Protein AF-A0A2V9MJT2-F1 (afdb_monomer_lite)

Structure (mmCIF, N/CA/C/O backbone):
data_AF-A0A2V9MJT2-F1
#
_entry.id   AF-A0A2V9MJT2-F1
#
loop_
_atom_site.group_PDB
_atom_site.id
_atom_site.type_symbol
_atom_site.label_atom_id
_atom_site.label_alt_id
_atom_site.label_comp_id
_atom_site.label_asym_id
_atom_site.label_entity_id
_atom_site.label_seq_id
_atom_site.pdbx_PDB_ins_code
_atom_site.Cartn_x
_atom_site.Cartn_y
_atom_site.Cartn_z
_atom_site.occupancy
_atom_site.B_iso_or_equiv
_atom_site.auth_seq_id
_atom_site.auth_comp_id
_atom_site.auth_asym_id
_atom_site.auth_atom_id
_atom_site.pdbx_PDB_model_num
ATOM 1 N N . MET A 1 1 ? 4.351 4.293 -9.466 1.00 90.38 1 MET A N 1
ATOM 2 C CA . MET A 1 1 ? 4.173 3.261 -8.418 1.00 90.38 1 MET A CA 1
ATOM 3 C C . MET A 1 1 ? 5.339 3.162 -7.424 1.00 90.38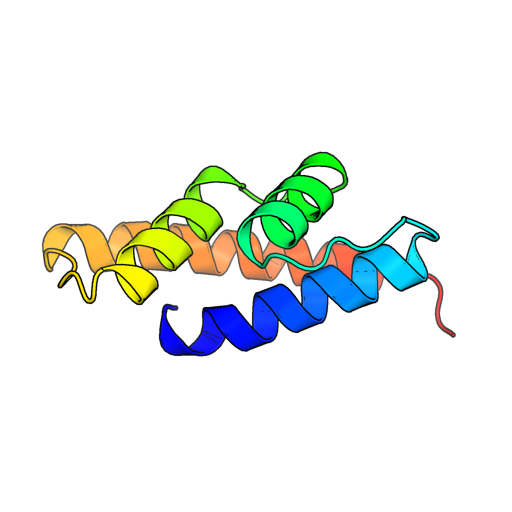 1 MET A C 1
ATOM 5 O O . MET A 1 1 ? 5.105 3.367 -6.243 1.00 90.38 1 MET A O 1
ATOM 9 N N . LEU A 1 2 ? 6.598 2.908 -7.821 1.00 92.62 2 LEU A N 1
ATOM 10 C CA . LEU A 1 2 ? 7.682 2.696 -6.830 1.00 92.62 2 LEU A CA 1
ATOM 11 C C . LEU A 1 2 ? 8.014 3.935 -5.974 1.00 92.62 2 LEU A C 1
ATOM 13 O O . LEU A 1 2 ? 8.174 3.828 -4.757 1.00 92.62 2 LEU A O 1
ATOM 17 N N . ARG A 1 3 ? 8.081 5.126 -6.588 1.00 91.69 3 ARG A N 1
ATOM 18 C CA . ARG A 1 3 ? 8.361 6.387 -5.868 1.00 91.69 3 ARG A CA 1
ATOM 19 C C . ARG A 1 3 ? 7.254 6.760 -4.880 1.00 91.69 3 ARG A C 1
ATOM 21 O O . ARG A 1 3 ? 7.542 7.271 -3.804 1.00 91.69 3 ARG A O 1
ATOM 28 N N . SER A 1 4 ? 6.004 6.465 -5.226 1.00 93.62 4 SER A N 1
ATOM 29 C CA . SER A 1 4 ? 4.838 6.775 -4.400 1.00 93.62 4 SER A CA 1
ATOM 30 C C . SER A 1 4 ? 4.655 5.807 -3.229 1.00 93.62 4 SER A C 1
ATOM 32 O O . SER A 1 4 ? 3.990 6.167 -2.264 1.00 93.62 4 SER A O 1
ATOM 34 N N . LEU A 1 5 ? 5.290 4.626 -3.241 1.00 94.88 5 LEU A N 1
ATOM 35 C CA . LEU A 1 5 ? 5.129 3.601 -2.202 1.00 94.88 5 LEU A CA 1
ATOM 36 C C . LEU A 1 5 ? 5.341 4.128 -0.774 1.00 94.88 5 LEU A C 1
ATOM 38 O O . LEU A 1 5 ? 4.614 3.746 0.133 1.00 94.88 5 LEU A O 1
ATOM 42 N N . SER A 1 6 ? 6.309 5.022 -0.553 1.00 93.69 6 SER A N 1
ATOM 43 C CA . SER A 1 6 ? 6.546 5.581 0.788 1.00 93.69 6 SER A CA 1
ATOM 44 C C . SER A 1 6 ? 5.379 6.431 1.278 1.00 93.69 6 SER A C 1
ATOM 46 O O . SER A 1 6 ? 5.068 6.376 2.461 1.00 93.69 6 SER A O 1
ATOM 48 N N . ALA A 1 7 ? 4.717 7.168 0.383 1.00 95.19 7 ALA A N 1
ATOM 49 C CA . ALA A 1 7 ? 3.526 7.932 0.736 1.00 95.19 7 ALA A CA 1
ATOM 50 C C . ALA A 1 7 ? 2.365 6.999 1.111 1.00 95.19 7 ALA A C 1
ATOM 52 O O . ALA A 1 7 ? 1.698 7.240 2.112 1.00 95.19 7 ALA A O 1
ATOM 53 N N . PHE A 1 8 ? 2.183 5.890 0.384 1.00 95.69 8 PHE A N 1
ATOM 54 C CA . PHE A 1 8 ? 1.172 4.882 0.727 1.00 95.69 8 PHE A CA 1
ATOM 55 C C . PHE A 1 8 ? 1.442 4.210 2.069 1.00 95.69 8 PHE A C 1
ATOM 57 O O . PHE A 1 8 ? 0.527 4.100 2.871 1.00 95.69 8 PHE A O 1
ATOM 64 N N . VAL A 1 9 ? 2.686 3.829 2.367 1.00 96.81 9 VAL A N 1
ATOM 65 C CA . VAL A 1 9 ? 3.018 3.247 3.680 1.00 96.81 9 VAL A CA 1
ATOM 66 C C . VAL A 1 9 ? 2.737 4.241 4.810 1.00 96.81 9 VAL A C 1
ATOM 68 O O . VAL A 1 9 ? 2.190 3.856 5.842 1.00 96.81 9 VAL A O 1
ATOM 71 N N . THR A 1 10 ? 3.052 5.525 4.615 1.00 96.56 10 THR A N 1
ATOM 72 C CA . THR A 1 10 ? 2.673 6.577 5.567 1.00 96.56 10 THR A CA 1
ATOM 73 C C . THR A 1 10 ? 1.157 6.661 5.724 1.00 96.56 10 THR A C 1
ATOM 75 O O . THR A 1 10 ? 0.671 6.718 6.850 1.00 96.56 10 THR A O 1
ATOM 78 N N . LEU A 1 11 ? 0.399 6.632 4.629 1.00 95.69 11 LEU A N 1
ATOM 79 C CA . LEU A 1 11 ? -1.062 6.669 4.663 1.00 95.69 11 LEU A CA 1
ATOM 80 C C . LEU A 1 11 ? -1.645 5.451 5.399 1.00 95.69 11 LEU A C 1
ATOM 82 O O . LEU A 1 11 ? -2.441 5.627 6.314 1.00 95.69 11 LEU A O 1
ATOM 86 N N . PHE A 1 12 ? -1.186 4.238 5.087 1.00 97.00 12 PHE A N 1
ATOM 87 C CA . PHE A 1 12 ? -1.586 2.998 5.765 1.00 97.00 12 PHE A CA 1
ATOM 88 C C . PHE A 1 12 ? -1.355 3.079 7.269 1.00 97.00 12 PHE A C 1
ATOM 90 O O . PHE A 1 12 ? -2.231 2.733 8.056 1.00 97.00 12 PHE A O 1
ATOM 97 N N . ARG A 1 13 ? -0.195 3.605 7.673 1.00 97.00 13 ARG A N 1
ATOM 98 C CA . ARG A 1 13 ? 0.133 3.855 9.074 1.00 97.00 13 ARG A CA 1
ATOM 99 C C . ARG A 1 13 ? -0.894 4.767 9.750 1.00 97.00 13 ARG A C 1
ATOM 101 O O . ARG A 1 13 ? -1.347 4.431 10.837 1.00 97.00 13 ARG A O 1
ATOM 108 N N . HIS A 1 14 ? -1.263 5.889 9.136 1.00 94.94 14 HIS A N 1
ATOM 109 C CA . HIS A 1 14 ? -2.235 6.812 9.732 1.00 94.94 14 HIS A CA 1
ATOM 110 C C . HIS A 1 14 ? -3.653 6.237 9.739 1.00 94.94 14 HIS A C 1
ATOM 112 O O . HIS A 1 14 ? -4.364 6.412 10.721 1.00 94.94 14 HIS A O 1
ATOM 118 N N . ILE A 1 15 ? -4.046 5.491 8.703 1.00 94.38 15 ILE A N 1
ATOM 119 C CA . ILE A 1 15 ? -5.341 4.802 8.688 1.00 94.38 15 ILE A CA 1
ATOM 120 C C . ILE A 1 15 ? -5.414 3.773 9.822 1.00 94.38 15 ILE A C 1
ATOM 122 O O . ILE A 1 15 ? -6.407 3.739 10.539 1.00 94.38 15 ILE A O 1
ATOM 126 N N . LEU A 1 16 ? -4.350 2.997 10.056 1.00 94.94 16 LEU A N 1
ATOM 127 C CA . LEU A 1 16 ? -4.288 2.082 11.199 1.00 94.94 16 LEU A CA 1
ATOM 128 C C . LEU A 1 16 ? -4.456 2.821 12.537 1.00 94.94 16 LEU A C 1
ATOM 130 O O . LEU A 1 16 ? -5.202 2.347 13.389 1.00 94.94 16 LEU A O 1
ATOM 134 N N . MET A 1 17 ? -3.842 4.001 12.708 1.00 94.00 17 MET A N 1
ATOM 135 C CA . MET A 1 17 ? -4.059 4.818 13.915 1.00 94.00 17 MET A CA 1
ATOM 136 C C . MET A 1 17 ? -5.523 5.237 14.069 1.00 94.00 17 MET A C 1
ATOM 138 O O . MET A 1 17 ? -6.069 5.133 15.163 1.00 94.00 17 MET A O 1
ATOM 142 N N . LEU A 1 18 ? -6.164 5.683 12.985 1.00 92.12 18 LEU A N 1
ATOM 143 C CA . LEU A 1 18 ? -7.576 6.083 12.999 1.00 92.12 18 LEU A CA 1
ATOM 144 C C . LEU A 1 18 ? -8.514 4.907 13.296 1.00 92.12 18 LEU A C 1
ATOM 146 O O . LEU A 1 18 ? -9.549 5.090 13.927 1.00 92.12 18 LEU A O 1
ATOM 150 N N . MET A 1 19 ? -8.135 3.695 12.891 1.00 90.38 19 MET A N 1
ATOM 151 C CA . MET A 1 19 ? -8.850 2.461 13.225 1.00 90.38 19 MET A CA 1
ATOM 152 C C . MET A 1 19 ? -8.587 1.977 14.664 1.00 90.38 19 MET A C 1
ATOM 154 O O . MET A 1 19 ? -9.117 0.939 15.055 1.00 90.38 19 MET A O 1
ATOM 158 N N . GLY A 1 20 ? -7.773 2.690 15.453 1.00 91.81 20 GLY A N 1
ATOM 159 C CA . GLY A 1 20 ? -7.404 2.300 16.818 1.00 91.81 20 GLY A CA 1
ATOM 160 C C . GLY A 1 20 ? -6.439 1.111 16.892 1.00 91.81 20 GLY A C 1
ATOM 161 O O . GLY A 1 20 ? -6.315 0.480 17.940 1.00 91.81 20 GLY A O 1
ATOM 162 N N . GLU A 1 21 ? -5.763 0.775 15.791 1.00 93.31 21 GLU A N 1
ATOM 163 C CA . GLU A 1 21 ? -4.833 -0.352 15.722 1.00 93.31 21 GLU A CA 1
ATOM 164 C C . GLU A 1 21 ? -3.436 0.030 16.228 1.00 93.31 21 GLU A C 1
ATOM 166 O O . GLU A 1 21 ? -2.965 1.163 16.085 1.00 93.31 21 GLU A O 1
ATOM 171 N N . SER A 1 22 ? -2.715 -0.963 16.754 1.00 91.50 22 SER A N 1
ATOM 172 C CA . SER A 1 22 ? -1.285 -0.810 17.005 1.00 91.50 22 SER A CA 1
ATOM 173 C C . SER A 1 22 ? 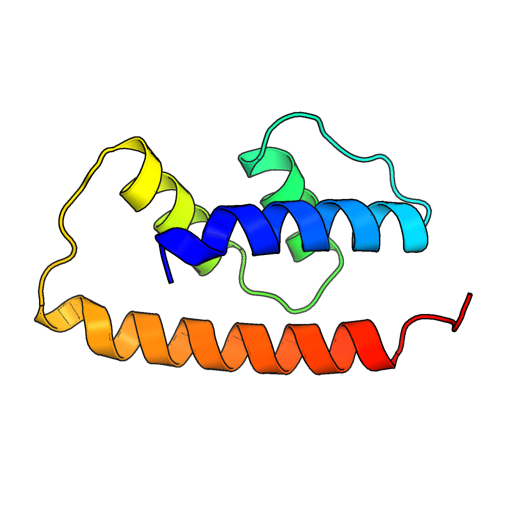-0.527 -0.714 15.682 1.00 91.50 22 SER A C 1
ATOM 175 O O . SER A 1 22 ? -0.703 -1.528 14.773 1.00 91.50 22 SER A O 1
ATOM 177 N N . VAL A 1 23 ? 0.335 0.297 15.569 1.00 94.25 23 VAL A N 1
ATOM 178 C CA . VAL A 1 23 ? 1.072 0.568 14.334 1.00 94.25 23 VAL A CA 1
ATOM 179 C C . VAL A 1 23 ? 2.493 0.010 14.424 1.00 94.25 23 VAL A C 1
ATOM 181 O O . VAL A 1 23 ? 3.281 0.497 15.240 1.00 94.25 23 VAL A O 1
ATOM 184 N N . PRO A 1 24 ? 2.866 -0.944 13.553 1.00 95.06 24 PRO A N 1
ATOM 185 C CA . PRO A 1 24 ? 4.232 -1.445 13.479 1.00 95.06 24 PRO A CA 1
ATOM 186 C C . PRO A 1 24 ? 5.252 -0.370 13.069 1.00 95.06 24 PRO A C 1
ATOM 188 O O . PRO A 1 24 ? 4.914 0.684 12.521 1.00 95.06 24 PRO A O 1
ATOM 191 N N . VAL A 1 25 ? 6.533 -0.656 13.305 1.00 93.06 25 VAL A N 1
ATOM 192 C CA . VAL A 1 25 ? 7.648 0.227 12.917 1.00 93.06 25 VAL A CA 1
ATOM 193 C C . VAL A 1 25 ? 8.111 -0.062 11.485 1.00 93.06 25 VAL A C 1
ATOM 195 O O . VAL A 1 25 ? 8.391 0.865 10.724 1.00 93.06 25 VAL A O 1
ATOM 198 N N . LE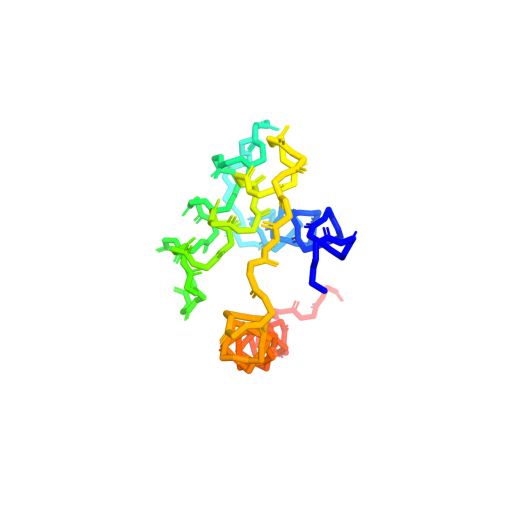U A 1 26 ? 8.186 -1.340 11.101 1.00 96.69 26 LEU A N 1
ATOM 199 C CA . LEU A 1 26 ? 8.717 -1.747 9.801 1.00 96.69 26 LEU A CA 1
ATOM 200 C C . LEU A 1 26 ? 7.687 -1.543 8.685 1.00 96.69 26 LEU A C 1
ATOM 202 O O . LEU A 1 26 ? 6.505 -1.840 8.839 1.00 96.69 26 LEU A O 1
ATOM 206 N N . LYS A 1 27 ? 8.150 -1.081 7.514 1.00 96.38 27 LYS A N 1
ATOM 207 C CA . LYS A 1 27 ? 7.284 -0.818 6.347 1.00 96.38 27 LYS A CA 1
ATOM 208 C C . LYS A 1 27 ? 6.521 -2.060 5.895 1.00 96.38 27 LYS A C 1
ATOM 210 O O . LYS A 1 27 ? 5.339 -1.960 5.583 1.00 96.38 27 LYS A O 1
ATOM 215 N N . ARG A 1 28 ? 7.203 -3.209 5.865 1.00 97.44 28 ARG A N 1
ATOM 216 C CA . ARG A 1 28 ? 6.606 -4.510 5.544 1.00 97.44 28 ARG A CA 1
ATOM 217 C C . ARG A 1 28 ? 5.444 -4.811 6.488 1.00 97.44 28 ARG A C 1
ATOM 219 O O . ARG A 1 28 ? 4.336 -5.032 6.018 1.00 97.44 28 ARG A O 1
ATOM 226 N N . ASP A 1 29 ? 5.676 -4.710 7.790 1.00 97.94 29 ASP A N 1
ATOM 227 C CA . ASP A 1 29 ? 4.669 -5.015 8.807 1.00 97.94 29 ASP A CA 1
ATOM 228 C C . ASP A 1 29 ? 3.480 -4.047 8.749 1.00 97.94 29 ASP A C 1
ATOM 230 O O . ASP A 1 29 ? 2.339 -4.466 8.927 1.00 97.94 29 ASP A O 1
ATOM 234 N N . ILE A 1 30 ? 3.719 -2.762 8.453 1.00 98.19 30 ILE A N 1
ATOM 235 C CA . ILE A 1 30 ? 2.648 -1.778 8.223 1.00 98.19 30 ILE A CA 1
ATOM 236 C C . ILE A 1 30 ? 1.778 -2.204 7.033 1.00 98.19 30 ILE A C 1
ATOM 238 O O . ILE A 1 30 ? 0.554 -2.182 7.147 1.00 98.19 30 ILE A O 1
ATOM 242 N N . ILE A 1 31 ? 2.391 -2.606 5.910 1.00 97.94 31 ILE A N 1
ATOM 243 C CA . ILE A 1 31 ? 1.662 -3.076 4.720 1.00 97.94 31 ILE A CA 1
ATOM 244 C C . ILE A 1 31 ? 0.811 -4.295 5.074 1.00 97.94 31 ILE A C 1
ATOM 246 O O . ILE A 1 31 ? -0.386 -4.284 4.811 1.00 97.94 31 ILE A O 1
ATOM 250 N N . GLN A 1 32 ? 1.400 -5.309 5.708 1.00 97.62 32 GLN A N 1
ATOM 251 C CA . GLN A 1 32 ? 0.692 -6.543 6.060 1.00 97.62 32 GLN A CA 1
ATOM 252 C C . GLN A 1 32 ? -0.454 -6.279 7.037 1.00 97.62 32 GLN A C 1
ATOM 254 O O . GLN A 1 32 ? -1.581 -6.717 6.819 1.00 97.62 32 GLN A O 1
ATOM 259 N N . ARG A 1 33 ? -0.200 -5.491 8.090 1.00 97.50 33 ARG A N 1
ATOM 260 C CA . ARG A 1 33 ? -1.225 -5.131 9.075 1.00 97.50 33 ARG A CA 1
ATOM 261 C C . ARG A 1 33 ? -2.384 -4.375 8.430 1.00 97.50 33 ARG A C 1
ATOM 263 O O . ARG A 1 33 ? -3.535 -4.670 8.733 1.00 97.50 33 ARG A O 1
ATOM 270 N N . PHE A 1 34 ? -2.088 -3.419 7.552 1.00 96.94 34 PHE A N 1
ATOM 271 C CA . PHE A 1 34 ? -3.109 -2.654 6.844 1.00 96.94 34 PHE A CA 1
ATOM 272 C C . PHE A 1 34 ? -3.913 -3.519 5.865 1.00 96.94 34 PHE A C 1
ATOM 274 O O . PHE A 1 34 ? -5.142 -3.453 5.852 1.00 96.94 34 PHE A O 1
ATOM 281 N N . CYS A 1 35 ? -3.249 -4.363 5.073 1.00 96.12 35 CYS A N 1
ATOM 282 C CA . CYS A 1 35 ? -3.922 -5.231 4.104 1.00 96.12 35 CYS A CA 1
ATOM 283 C C . CYS A 1 35 ? -4.807 -6.276 4.800 1.00 96.12 35 CYS A C 1
ATOM 285 O O . CYS A 1 35 ? -5.924 -6.508 4.360 1.00 96.12 35 CYS A O 1
ATOM 287 N N . ALA A 1 36 ? -4.391 -6.808 5.956 1.00 95.38 36 ALA A N 1
ATOM 288 C CA . ALA A 1 36 ? -5.205 -7.727 6.760 1.00 95.38 36 ALA A CA 1
ATOM 289 C C . ALA A 1 36 ? -6.514 -7.110 7.298 1.00 95.38 36 ALA A C 1
ATOM 291 O O . ALA A 1 36 ? -7.424 -7.834 7.700 1.00 95.38 36 ALA A O 1
ATOM 292 N N . LYS A 1 37 ? -6.608 -5.776 7.343 1.00 92.69 37 LYS A N 1
ATOM 293 C CA . LYS A 1 37 ? -7.763 -5.020 7.856 1.00 92.69 37 LYS A CA 1
ATOM 294 C C . LYS A 1 37 ? -8.537 -4.292 6.759 1.00 92.69 37 LYS A C 1
ATOM 296 O O . LYS A 1 37 ? -9.543 -3.648 7.044 1.00 92.69 37 LYS A O 1
ATOM 301 N N . SER A 1 38 ? -8.078 -4.383 5.516 1.00 90.88 38 SER A N 1
ATOM 302 C CA . SER A 1 38 ? -8.664 -3.707 4.363 1.00 90.88 38 SER A CA 1
ATOM 303 C C . SER A 1 38 ? -8.908 -4.696 3.222 1.00 90.88 38 SER A C 1
ATOM 305 O O . SER A 1 38 ? -8.719 -5.900 3.362 1.00 90.88 38 SER A O 1
ATOM 307 N N . ARG A 1 39 ? -9.381 -4.195 2.078 1.00 89.50 39 ARG A N 1
ATOM 308 C CA . ARG A 1 39 ? -9.543 -4.986 0.843 1.00 89.50 39 ARG A CA 1
ATOM 309 C C . ARG A 1 39 ? -8.397 -4.764 -0.146 1.00 89.50 39 ARG A C 1
ATOM 311 O O . ARG A 1 39 ? -8.554 -5.049 -1.334 1.00 89.50 39 ARG A O 1
ATOM 318 N N . VAL A 1 40 ? -7.297 -4.194 0.342 1.00 94.25 40 VAL A N 1
ATOM 319 C CA . VAL A 1 40 ? -6.139 -3.834 -0.468 1.00 94.25 40 VAL A CA 1
ATOM 320 C C . VAL A 1 40 ? -5.204 -5.035 -0.620 1.00 94.25 40 VAL A C 1
ATOM 322 O O . VAL A 1 40 ? -4.981 -5.786 0.327 1.00 94.25 40 VAL A O 1
ATOM 325 N N . ASP A 1 41 ? -4.668 -5.227 -1.821 1.00 95.19 41 ASP A N 1
ATOM 326 C CA . ASP A 1 41 ? -3.833 -6.378 -2.178 1.00 95.19 41 ASP A CA 1
ATOM 327 C C . ASP A 1 41 ? -2.415 -6.304 -1.579 1.00 95.19 41 ASP A C 1
ATOM 329 O O . ASP A 1 41 ? -1.533 -5.602 -2.084 1.00 95.19 41 ASP A O 1
ATOM 333 N N . GLU A 1 42 ? -2.161 -7.107 -0.542 1.00 96.75 42 GLU A N 1
ATOM 334 C CA . GLU A 1 42 ? -0.847 -7.235 0.101 1.00 96.75 42 GLU A CA 1
ATOM 335 C C . GLU A 1 42 ? 0.260 -7.610 -0.892 1.00 96.75 42 GLU A C 1
ATOM 337 O O . GLU A 1 42 ? 1.354 -7.033 -0.868 1.00 96.75 42 GLU A O 1
ATOM 342 N N . SER A 1 43 ? -0.017 -8.565 -1.783 1.00 96.50 43 SER A N 1
ATOM 343 C CA . SER A 1 43 ? 0.988 -9.133 -2.683 1.00 96.50 43 SER A CA 1
ATOM 344 C C . SER A 1 43 ? 1.552 -8.074 -3.627 1.00 96.50 43 SER A C 1
ATOM 346 O O . SER A 1 43 ? 2.755 -8.060 -3.910 1.00 96.50 43 SER A O 1
ATOM 348 N N . LEU A 1 44 ? 0.705 -7.135 -4.057 1.00 95.69 44 LEU A N 1
ATOM 349 C CA . LEU A 1 44 ? 1.110 -6.009 -4.879 1.00 95.69 44 LEU A CA 1
ATOM 350 C C . LEU A 1 44 ? 2.075 -5.090 -4.120 1.00 95.69 44 LEU A C 1
ATOM 352 O O . LEU A 1 44 ? 3.169 -4.806 -4.611 1.00 95.69 44 LEU A O 1
ATOM 356 N N . PHE A 1 45 ? 1.692 -4.614 -2.933 1.00 96.31 45 PHE A N 1
ATOM 357 C CA . PHE A 1 45 ? 2.501 -3.643 -2.190 1.00 96.31 45 PHE A CA 1
ATOM 358 C C . PHE A 1 45 ? 3.811 -4.249 -1.679 1.00 96.31 45 PHE A C 1
ATOM 360 O O . PHE A 1 45 ? 4.840 -3.571 -1.713 1.00 96.31 45 PHE A O 1
ATOM 367 N N . LEU A 1 46 ? 3.821 -5.530 -1.297 1.00 96.25 46 LEU A N 1
ATOM 368 C CA . LEU A 1 46 ? 5.054 -6.241 -0.956 1.00 96.25 46 LEU A CA 1
ATOM 369 C C . LEU A 1 46 ? 5.962 -6.449 -2.173 1.00 96.25 46 LEU A C 1
ATOM 371 O O . LEU A 1 46 ? 7.180 -6.310 -2.049 1.00 96.25 46 LEU A O 1
ATOM 375 N N . ARG A 1 47 ? 5.400 -6.714 -3.360 1.00 94.69 47 ARG A N 1
ATOM 376 C CA . ARG A 1 47 ? 6.180 -6.775 -4.607 1.00 94.69 47 ARG A CA 1
ATOM 377 C C . ARG A 1 47 ? 6.818 -5.425 -4.933 1.00 94.69 47 ARG A C 1
ATOM 379 O O . ARG A 1 47 ? 7.993 -5.383 -5.295 1.00 94.69 47 ARG A O 1
ATOM 386 N N . LEU A 1 48 ? 6.075 -4.326 -4.783 1.00 94.69 48 LEU A N 1
ATOM 387 C CA . LEU A 1 48 ? 6.600 -2.971 -4.984 1.00 94.69 48 LEU A CA 1
ATOM 388 C C . LEU A 1 48 ? 7.674 -2.613 -3.948 1.00 94.69 48 LEU A C 1
ATOM 390 O O . LEU A 1 48 ? 8.660 -1.964 -4.298 1.00 94.69 48 LEU A O 1
ATOM 394 N N . LEU A 1 49 ? 7.505 -3.040 -2.692 1.00 95.69 49 LEU A N 1
ATOM 395 C CA . LEU A 1 49 ? 8.504 -2.854 -1.640 1.00 95.69 49 LEU A CA 1
ATOM 396 C C . LEU A 1 49 ? 9.801 -3.579 -1.986 1.00 95.69 49 LEU A C 1
ATOM 398 O O . LEU A 1 49 ? 10.848 -2.939 -2.020 1.00 95.69 49 LEU A O 1
ATOM 402 N N . LYS A 1 50 ? 9.708 -4.864 -2.341 1.00 94.12 50 LYS A N 1
ATOM 403 C CA . LYS A 1 50 ? 10.857 -5.674 -2.751 1.00 94.12 50 LYS A CA 1
ATOM 404 C C . LYS A 1 50 ? 11.600 -5.045 -3.933 1.00 94.12 50 LYS A C 1
ATOM 406 O O . LYS A 1 50 ? 12.798 -4.811 -3.845 1.00 94.12 50 LYS A O 1
ATOM 411 N N . ALA A 1 51 ? 10.881 -4.680 -4.999 1.00 92.75 51 ALA A N 1
ATOM 412 C CA . ALA A 1 51 ? 11.484 -4.052 -6.177 1.00 92.75 51 ALA A CA 1
ATOM 413 C C . ALA A 1 51 ? 12.196 -2.726 -5.847 1.00 92.75 51 ALA A C 1
ATOM 415 O O . ALA A 1 51 ? 13.231 -2.411 -6.432 1.00 92.75 51 ALA A O 1
ATOM 416 N N . ARG A 1 52 ? 11.661 -1.948 -4.896 1.00 92.06 52 ARG A N 1
ATOM 417 C CA . ARG A 1 52 ? 12.289 -0.706 -4.432 1.00 92.06 52 ARG A CA 1
ATOM 418 C C . ARG A 1 52 ? 13.536 -0.960 -3.583 1.00 92.06 52 ARG A C 1
ATOM 420 O O . ARG A 1 52 ? 14.498 -0.215 -3.729 1.00 92.06 52 ARG A O 1
ATOM 427 N N . GLU A 1 53 ? 13.501 -1.943 -2.686 1.00 92.06 53 GLU A N 1
ATOM 428 C CA . GLU A 1 53 ? 14.615 -2.282 -1.786 1.00 92.06 53 GLU A CA 1
ATOM 429 C C . GLU A 1 53 ? 15.790 -2.912 -2.542 1.00 92.06 53 GLU A C 1
ATOM 431 O O . GLU A 1 53 ? 16.939 -2.576 -2.275 1.00 92.06 53 GLU A O 1
ATOM 436 N N . GLU A 1 54 ? 15.504 -3.761 -3.528 1.00 91.31 54 GLU A N 1
ATOM 437 C CA . GLU A 1 54 ? 16.518 -4.453 -4.334 1.00 91.31 54 GLU A CA 1
ATOM 438 C C . GLU A 1 54 ? 17.028 -3.608 -5.514 1.00 91.31 54 GLU A C 1
ATOM 440 O O . GLU A 1 54 ? 17.937 -4.024 -6.228 1.00 91.31 54 GLU A O 1
ATOM 445 N N . GLY A 1 55 ? 16.433 -2.434 -5.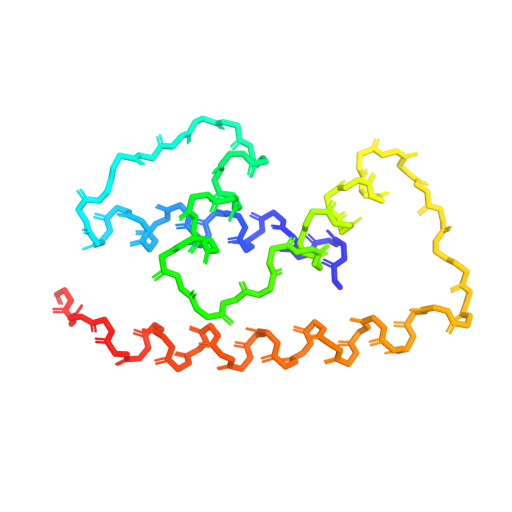761 1.00 85.38 55 GLY A N 1
ATOM 446 C CA . GLY A 1 55 ? 16.746 -1.609 -6.933 1.00 85.38 55 GLY A CA 1
ATOM 447 C C . GLY A 1 55 ? 16.462 -2.319 -8.263 1.00 85.38 55 GLY A C 1
ATOM 448 O O . GLY A 1 55 ? 17.038 -1.964 -9.292 1.00 85.38 55 GLY A O 1
ATOM 449 N N . GLN A 1 56 ? 15.601 -3.340 -8.250 1.00 80.44 56 GLN A N 1
ATOM 450 C CA . GLN A 1 56 ? 15.390 -4.219 -9.390 1.00 80.44 56 GLN A CA 1
ATOM 451 C C . GLN A 1 56 ? 14.586 -3.506 -10.482 1.00 80.44 56 GLN A C 1
ATOM 453 O O . GLN A 1 56 ? 13.453 -3.063 -10.270 1.00 80.44 56 GLN A O 1
ATOM 458 N N . ALA A 1 57 ? 15.154 -3.448 -11.688 1.00 77.50 57 ALA A N 1
ATOM 459 C CA . ALA A 1 57 ? 14.429 -2.999 -12.866 1.00 77.50 57 ALA A CA 1
ATOM 460 C C . ALA A 1 57 ? 13.286 -3.978 -13.178 1.00 77.50 57 ALA A C 1
ATOM 462 O O . ALA A 1 57 ? 13.497 -5.182 -13.336 1.00 77.50 57 ALA A O 1
ATOM 463 N N . MET A 1 58 ? 12.062 -3.458 -13.269 1.00 83.38 58 MET A N 1
ATOM 464 C CA . MET A 1 58 ? 10.908 -4.250 -13.695 1.00 83.38 58 MET A CA 1
ATOM 465 C C . MET A 1 58 ? 11.001 -4.485 -15.201 1.00 83.38 58 MET A C 1
ATOM 467 O O . MET A 1 58 ? 11.323 -3.557 -15.947 1.00 83.38 58 MET A O 1
ATOM 471 N N . ARG A 1 59 ? 10.710 -5.703 -15.672 1.00 87.25 59 ARG A N 1
ATOM 472 C CA . ARG A 1 59 ? 10.675 -5.959 -17.119 1.00 87.25 59 ARG A CA 1
ATOM 473 C C . ARG A 1 59 ? 9.561 -5.119 -17.735 1.00 87.25 59 ARG A C 1
ATOM 475 O O . ARG A 1 59 ? 8.475 -5.052 -17.169 1.00 87.25 59 ARG A O 1
ATOM 482 N N . ALA A 1 60 ? 9.801 -4.531 -18.908 1.00 85.88 60 ALA A N 1
ATOM 483 C CA . ALA A 1 60 ? 8.835 -3.644 -19.566 1.00 85.88 60 ALA A CA 1
ATOM 484 C C . ALA A 1 60 ? 7.439 -4.283 -19.714 1.00 85.88 60 ALA A C 1
ATOM 486 O O . ALA A 1 60 ? 6.436 -3.647 -19.409 1.00 85.88 60 ALA A O 1
ATOM 487 N N . ALA A 1 61 ? 7.385 -5.573 -20.065 1.00 89.81 61 ALA A N 1
ATOM 488 C CA . ALA A 1 61 ? 6.139 -6.335 -20.190 1.00 89.81 61 ALA A CA 1
ATOM 489 C C . ALA A 1 61 ? 5.350 -6.493 -18.872 1.00 89.81 61 ALA A C 1
ATOM 491 O O . ALA A 1 61 ? 4.162 -6.792 -18.896 1.00 89.81 61 ALA A O 1
ATOM 492 N N . GLU A 1 62 ? 5.991 -6.308 -17.716 1.00 88.19 62 GLU A N 1
ATOM 493 C CA . GLU A 1 62 ? 5.352 -6.407 -16.400 1.00 88.19 62 GLU A CA 1
ATOM 494 C C . GLU A 1 62 ? 4.867 -5.058 -15.870 1.00 88.19 62 GLU A C 1
ATOM 496 O O . GLU A 1 62 ? 4.087 -5.035 -14.921 1.00 88.19 62 GLU A O 1
ATOM 501 N N . VAL A 1 63 ? 5.333 -3.946 -16.447 1.00 90.31 63 VAL A N 1
ATOM 502 C CA . VAL A 1 63 ? 5.039 -2.602 -15.935 1.00 90.31 63 VAL A CA 1
ATOM 503 C C . VAL A 1 63 ? 3.561 -2.274 -16.096 1.00 90.31 63 VAL A C 1
ATOM 505 O O . VAL A 1 63 ? 2.935 -1.884 -15.115 1.00 90.31 63 VAL A O 1
ATOM 508 N N . GLU A 1 64 ? 3.005 -2.471 -17.294 1.00 93.56 64 GLU A N 1
ATOM 509 C CA . GLU A 1 64 ? 1.616 -2.106 -17.599 1.00 93.56 64 GLU A CA 1
ATOM 510 C C . GLU A 1 64 ? 0.605 -2.893 -16.743 1.00 93.56 64 GLU A C 1
ATOM 512 O O . GLU A 1 64 ? -0.172 -2.265 -16.018 1.00 93.56 64 GLU A O 1
ATOM 517 N N . PRO A 1 65 ? 0.651 -4.244 -16.679 1.00 93.50 65 PRO A N 1
ATOM 518 C CA . PRO A 1 65 ? -0.313 -4.998 -15.873 1.00 93.50 65 PRO A CA 1
ATOM 519 C C . PRO A 1 65 ? -0.182 -4.712 -14.373 1.00 93.50 65 PRO A C 1
ATOM 521 O O . PRO A 1 65 ? -1.166 -4.728 -13.631 1.00 93.50 65 PRO A O 1
ATOM 524 N N . LEU A 1 66 ? 1.039 -4.448 -13.897 1.00 93.25 66 LEU A N 1
ATOM 525 C CA . LEU A 1 66 ? 1.268 -4.092 -12.501 1.00 93.25 66 LEU A CA 1
ATOM 526 C C . LEU A 1 66 ? 0.740 -2.694 -12.179 1.00 93.25 66 LEU A C 1
ATOM 528 O O . LEU A 1 66 ? 0.195 -2.483 -11.097 1.00 93.25 66 LEU A O 1
ATOM 532 N N . PHE A 1 67 ? 0.903 -1.750 -13.105 1.00 94.31 67 PHE A N 1
ATOM 533 C CA . PHE A 1 67 ? 0.386 -0.401 -12.956 1.00 94.31 67 PHE A CA 1
ATOM 534 C C . PHE A 1 67 ? -1.143 -0.393 -12.927 1.00 94.31 67 PHE A C 1
ATOM 536 O O . PHE A 1 67 ? -1.712 0.272 -12.064 1.00 94.31 67 PHE A O 1
ATOM 543 N N . GLN A 1 68 ? -1.797 -1.181 -13.785 1.00 96.12 68 GLN A N 1
ATOM 544 C CA . GLN A 1 68 ? -3.250 -1.337 -13.769 1.00 96.12 68 GLN A CA 1
ATOM 545 C C . GLN A 1 68 ? -3.745 -1.854 -12.411 1.00 96.12 68 GLN A C 1
ATOM 547 O O . GLN A 1 68 ? -4.573 -1.204 -11.775 1.00 96.12 68 GLN A O 1
ATOM 552 N N . ARG A 1 69 ? -3.168 -2.956 -11.910 1.00 95.62 69 ARG A N 1
ATOM 553 C CA . ARG A 1 69 ? -3.494 -3.477 -10.568 1.00 95.62 69 ARG A CA 1
ATOM 554 C C . ARG A 1 69 ? -3.276 -2.425 -9.486 1.00 95.62 69 ARG A C 1
ATOM 556 O O . ARG A 1 69 ? -4.106 -2.239 -8.608 1.00 95.62 69 ARG A O 1
ATOM 563 N N . TYR A 1 70 ? -2.167 -1.699 -9.559 1.00 96.25 70 TYR A N 1
ATOM 564 C CA . TYR A 1 70 ? -1.865 -0.622 -8.624 1.00 96.25 70 TYR A CA 1
ATOM 565 C C . TYR A 1 70 ? -2.882 0.519 -8.655 1.00 96.25 70 TYR A C 1
ATOM 567 O O . TYR A 1 70 ? -3.226 1.050 -7.600 1.00 96.25 70 TYR A O 1
ATOM 575 N N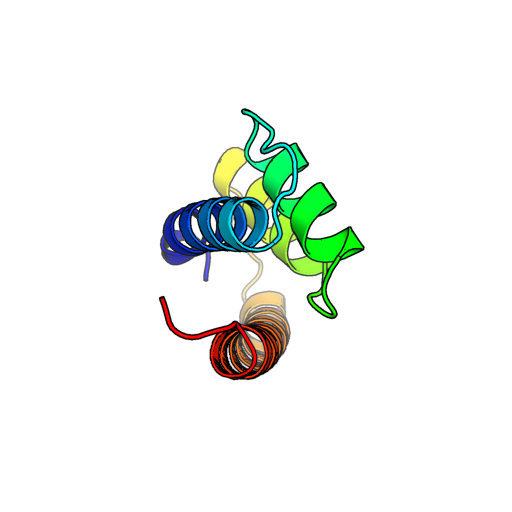 . TYR A 1 71 ? -3.390 0.877 -9.829 1.00 96.38 71 TYR A N 1
ATOM 576 C CA . TYR A 1 71 ? -4.437 1.879 -9.960 1.00 96.38 71 TYR A CA 1
ATOM 577 C C . TYR A 1 71 ? -5.762 1.413 -9.334 1.00 96.38 71 TYR A C 1
ATOM 579 O O . TYR A 1 71 ? -6.401 2.174 -8.608 1.00 96.38 71 TYR A O 1
ATOM 587 N N . GLU A 1 72 ? -6.135 0.148 -9.533 1.00 96.56 72 GLU A N 1
ATOM 588 C CA . GLU A 1 72 ? -7.321 -0.456 -8.910 1.00 96.56 72 GLU A CA 1
ATOM 589 C C . GLU A 1 72 ? -7.228 -0.453 -7.375 1.00 96.56 72 GLU A C 1
ATOM 591 O O . GLU A 1 72 ? -8.191 -0.098 -6.691 1.00 96.56 72 GLU A O 1
ATOM 596 N N . GLU A 1 73 ? -6.057 -0.767 -6.813 1.00 95.44 73 GLU A N 1
ATOM 597 C CA . GLU A 1 73 ? -5.841 -0.703 -5.363 1.00 95.44 73 GLU A CA 1
ATOM 598 C C . GLU A 1 73 ? -5.915 0.727 -4.807 1.00 95.44 73 GLU A C 1
ATOM 600 O O . GLU A 1 73 ? -6.410 0.931 -3.696 1.00 95.44 73 GLU A O 1
ATOM 605 N N . ILE A 1 74 ? -5.488 1.738 -5.574 1.00 94.75 74 ILE A N 1
ATOM 606 C CA . ILE A 1 74 ? -5.680 3.145 -5.189 1.00 94.75 74 ILE A CA 1
ATOM 607 C C . ILE A 1 74 ? -7.168 3.481 -5.108 1.00 94.75 74 ILE A C 1
ATOM 609 O O . ILE A 1 74 ? -7.590 4.118 -4.144 1.00 94.75 74 ILE A O 1
ATOM 613 N N . ALA A 1 75 ? -7.971 3.050 -6.082 1.00 94.88 75 ALA A N 1
ATOM 614 C CA . ALA A 1 75 ? -9.407 3.314 -6.073 1.00 94.88 75 ALA A CA 1
ATOM 615 C C . ALA A 1 75 ? -10.087 2.706 -4.832 1.00 94.88 75 ALA A C 1
ATOM 617 O O . ALA A 1 75 ? -10.876 3.379 -4.167 1.00 94.88 75 ALA A O 1
ATOM 618 N N . LYS A 1 76 ? -9.720 1.472 -4.458 1.00 94.00 76 LYS A N 1
ATOM 619 C CA . LYS A 1 76 ? -10.194 0.834 -3.217 1.00 94.00 76 LYS A CA 1
ATOM 620 C C . LYS A 1 76 ? -9.775 1.613 -1.972 1.00 94.00 76 LYS A C 1
ATOM 622 O O . LYS A 1 76 ? -10.557 1.739 -1.033 1.00 94.00 76 LYS A O 1
ATOM 627 N N . LEU A 1 77 ? -8.548 2.136 -1.956 1.00 93.06 77 LEU A N 1
ATOM 628 C CA . LEU A 1 77 ? -8.045 2.921 -0.833 1.00 93.06 77 LEU A CA 1
ATOM 629 C C . LEU A 1 77 ? -8.812 4.235 -0.662 1.00 93.06 77 LEU A C 1
ATOM 631 O O . LEU A 1 77 ? -9.124 4.596 0.467 1.00 93.06 77 LEU A O 1
ATOM 635 N N . ILE A 1 78 ? -9.144 4.918 -1.761 1.00 92.94 78 ILE A N 1
ATOM 636 C CA . ILE A 1 78 ? -9.969 6.136 -1.739 1.00 92.94 78 ILE A CA 1
ATOM 637 C C . ILE A 1 78 ? -11.335 5.824 -1.118 1.00 92.94 78 ILE A C 1
ATOM 639 O O . ILE A 1 78 ? -11.718 6.464 -0.145 1.00 92.94 78 ILE A O 1
ATOM 643 N N . GLN A 1 79 ? -12.008 4.772 -1.597 1.00 92.88 79 GLN A N 1
ATOM 644 C CA . GLN A 1 79 ? -13.301 4.345 -1.049 1.00 92.88 79 GLN A CA 1
ATOM 645 C C . GLN A 1 79 ? -13.231 4.008 0.444 1.00 92.88 79 GLN A C 1
ATOM 647 O O . GLN A 1 79 ? -14.162 4.306 1.186 1.00 92.88 79 GLN A O 1
ATOM 652 N N . LEU A 1 80 ? -12.140 3.378 0.888 1.00 91.31 80 LEU A N 1
ATOM 653 C CA . LEU A 1 80 ? -11.931 3.068 2.299 1.00 91.31 80 LEU A CA 1
ATOM 654 C C . LEU A 1 80 ? -11.773 4.343 3.129 1.00 91.31 80 LEU A C 1
ATOM 656 O O . LEU A 1 80 ? -12.388 4.453 4.184 1.00 91.31 80 LEU A O 1
ATOM 660 N N . VAL A 1 81 ? -10.969 5.300 2.659 1.00 90.38 81 VAL A N 1
ATOM 661 C CA . VAL A 1 81 ? -10.749 6.576 3.356 1.00 90.38 81 VAL A CA 1
ATOM 662 C C . VAL A 1 81 ? -12.038 7.394 3.435 1.00 90.38 81 VAL A C 1
ATOM 664 O O . VAL A 1 81 ? -12.321 7.949 4.492 1.00 90.38 81 VAL A O 1
ATOM 667 N N . ASP A 1 82 ? -12.853 7.408 2.380 1.00 91.44 82 ASP A N 1
ATOM 668 C CA . ASP A 1 82 ? -14.145 8.112 2.358 1.00 91.44 82 ASP A CA 1
ATOM 669 C C . ASP A 1 82 ? -15.148 7.573 3.394 1.00 91.44 82 ASP A C 1
ATOM 671 O O . ASP A 1 82 ? -16.061 8.287 3.812 1.00 91.44 82 ASP A O 1
ATOM 675 N N . GLN A 1 83 ? -14.988 6.315 3.814 1.00 89.69 83 GLN A N 1
ATOM 676 C CA . GLN A 1 83 ? -15.822 5.664 4.829 1.00 89.69 83 GLN A CA 1
ATOM 677 C C . GLN A 1 83 ? -15.299 5.854 6.257 1.00 89.69 83 GLN A C 1
ATOM 679 O O . GLN A 1 83 ? -15.993 5.488 7.209 1.00 89.69 83 GLN A O 1
ATOM 684 N N . LEU A 1 84 ? -14.090 6.399 6.433 1.00 86.44 84 LEU A N 1
ATOM 685 C CA . LEU A 1 84 ? -13.564 6.668 7.765 1.00 86.44 84 LEU A CA 1
ATOM 686 C C . LEU A 1 84 ? -14.359 7.808 8.424 1.00 86.44 84 LEU A C 1
ATOM 688 O O . LEU A 1 84 ? -14.753 8.762 7.746 1.00 86.44 84 LEU A O 1
ATOM 692 N N . PRO A 1 85 ? -14.590 7.744 9.749 1.00 78.06 85 PRO A N 1
ATOM 693 C CA . PRO A 1 85 ? -15.204 8.844 10.476 1.00 78.06 85 PRO A CA 1
ATOM 694 C C . PRO A 1 85 ? -14.431 10.142 10.229 1.00 78.06 85 PRO A C 1
ATOM 696 O O . PRO A 1 85 ? -13.201 10.163 10.310 1.00 78.06 85 PRO A O 1
ATOM 699 N N . LYS A 1 86 ? -15.151 11.228 9.931 1.00 67.00 86 LYS A N 1
ATOM 700 C CA . LYS A 1 86 ? -14.537 12.556 9.857 1.00 67.00 86 LYS A CA 1
ATOM 701 C C . LYS A 1 86 ? -14.095 12.946 11.268 1.00 67.00 86 LYS A C 1
ATOM 703 O O . LYS A 1 86 ? -14.905 12.866 12.191 1.00 67.00 86 LYS A O 1
ATOM 708 N N . ALA A 1 87 ? -12.815 13.287 11.404 1.00 58.56 87 ALA A N 1
ATOM 709 C CA . ALA A 1 87 ? -12.255 13.854 12.628 1.00 58.56 87 ALA A CA 1
ATOM 710 C C . ALA A 1 87 ? 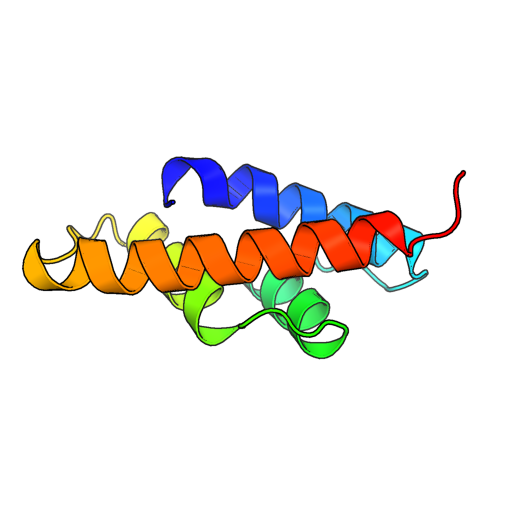-12.892 15.212 12.951 1.00 58.56 87 ALA A C 1
ATOM 712 O O . ALA A 1 87 ? -13.267 15.925 11.989 1.00 58.56 87 ALA A O 1
#

pLDDT: mean 92.47, std 6.14, range [58.56, 98.19]

Foldseek 3Di:
DLVCLVVVLVVLQVVCVLVVHDGDDDSLVSLVVSVVVFVADSVLSVVSVVCNVVVPDDDPVVPVVSVVSVVVNVVRVVVVVVPRDDD

Secondary structure (DSSP, 8-state):
-TTTHHHHHHHHHHHHHHTTPPPPSSHHHHHHHHHTTSSS-HHHHHHHHHHHHTTPPPPHHHHHHHHHHHHHHHHHHHHHHHTSPP-

Sequence (87 aa):
MLRSLSAFVTLFRHILMLMGESVPVLKRDIIQRFCAKSRVDESLFLRLLKAREEGQAMRAAEVEPLFQRYYEEIAKLIQLVDQLPKA

Radius of gyration: 13.23 Å; chains: 1; bounding box: 33×23×37 Å